Protein AF-A0A7V3NY82-F1 (afdb_monomer_lite)

Structure (mmCIF, N/CA/C/O backbone):
data_AF-A0A7V3NY82-F1
#
_entry.id   AF-A0A7V3NY82-F1
#
loop_
_atom_site.group_PDB
_atom_site.id
_atom_site.type_symbol
_atom_site.label_atom_id
_atom_site.label_alt_id
_atom_site.label_comp_id
_atom_site.label_asym_id
_atom_site.label_entity_id
_atom_site.label_seq_id
_atom_site.pdbx_PDB_ins_code
_atom_site.Cartn_x
_atom_site.Cartn_y
_atom_site.Cartn_z
_atom_site.occupancy
_atom_site.B_iso_or_equiv
_atom_site.auth_seq_id
_atom_site.auth_comp_id
_atom_site.auth_asym_id
_atom_site.auth_atom_id
_atom_site.pdbx_PDB_model_num
ATOM 1 N N . MET A 1 1 ? -5.453 -5.936 -17.907 1.00 69.06 1 MET A N 1
ATOM 2 C CA . MET A 1 1 ? -4.995 -7.246 -17.390 1.00 69.06 1 MET A CA 1
ATOM 3 C C . MET A 1 1 ? -3.570 -7.416 -17.893 1.00 69.06 1 MET A C 1
ATOM 5 O O . MET A 1 1 ? -3.334 -6.947 -18.994 1.00 69.06 1 MET A O 1
ATOM 9 N N . ILE A 1 2 ? -2.637 -7.947 -17.092 1.00 83.56 2 ILE A N 1
ATOM 10 C CA . ILE A 1 2 ? -1.244 -8.134 -17.545 1.00 83.56 2 ILE A CA 1
ATOM 11 C C . ILE A 1 2 ? -1.230 -9.272 -18.567 1.00 83.56 2 ILE A C 1
ATOM 13 O O . ILE A 1 2 ? -1.782 -10.337 -18.287 1.00 83.56 2 ILE A O 1
ATOM 17 N N . ASP A 1 3 ? -0.622 -9.022 -19.716 1.00 90.75 3 ASP A N 1
ATOM 18 C CA . ASP A 1 3 ? -0.480 -9.947 -20.839 1.00 90.75 3 ASP A CA 1
ATOM 19 C C . ASP A 1 3 ? 0.926 -9.844 -21.458 1.00 90.75 3 ASP A C 1
ATOM 21 O O . ASP A 1 3 ? 1.784 -9.103 -20.975 1.00 90.75 3 ASP A O 1
ATOM 25 N N . GLU A 1 4 ? 1.174 -10.589 -22.534 1.00 87.88 4 GLU A N 1
ATOM 26 C CA . GLU A 1 4 ? 2.462 -10.631 -23.228 1.00 87.88 4 GLU A CA 1
ATOM 27 C C . GLU A 1 4 ? 2.891 -9.301 -23.869 1.00 87.88 4 GLU A C 1
ATOM 29 O O . GLU A 1 4 ? 4.042 -9.168 -24.284 1.00 87.88 4 GLU A O 1
ATOM 34 N N . LYS A 1 5 ? 1.986 -8.320 -23.966 1.00 91.06 5 LYS A N 1
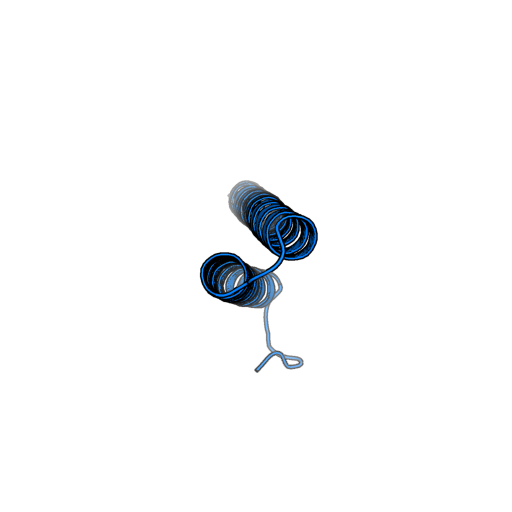ATOM 35 C CA . LYS A 1 5 ? 2.258 -6.994 -24.540 1.00 91.06 5 LYS A CA 1
ATOM 36 C C . LYS A 1 5 ? 2.497 -5.932 -23.476 1.00 91.06 5 LYS A C 1
ATOM 38 O O . LYS A 1 5 ? 2.899 -4.823 -23.817 1.00 91.06 5 LYS A O 1
ATOM 43 N N . THR A 1 6 ? 2.240 -6.255 -22.213 1.00 91.69 6 THR A N 1
ATOM 44 C CA . THR A 1 6 ? 2.385 -5.317 -21.105 1.00 91.69 6 THR A CA 1
ATOM 45 C C . THR A 1 6 ? 3.861 -4.995 -20.884 1.00 91.69 6 THR A C 1
ATOM 47 O O . THR A 1 6 ? 4.672 -5.884 -20.620 1.00 91.69 6 THR A O 1
ATOM 50 N N . THR A 1 7 ? 4.215 -3.716 -20.965 1.00 93.44 7 THR A N 1
ATOM 51 C CA . THR A 1 7 ? 5.580 -3.261 -20.680 1.00 93.44 7 THR A CA 1
ATOM 52 C C . THR A 1 7 ? 5.898 -3.359 -19.182 1.00 93.44 7 THR A C 1
ATOM 54 O O . THR A 1 7 ? 4.987 -3.284 -18.347 1.00 93.44 7 THR A O 1
ATOM 57 N N . PRO A 1 8 ? 7.180 -3.480 -18.789 1.00 91.25 8 PRO A N 1
ATOM 58 C CA . PRO A 1 8 ? 7.570 -3.451 -17.379 1.00 91.25 8 PRO A CA 1
ATOM 59 C C . PRO A 1 8 ? 7.027 -2.225 -16.630 1.00 91.25 8 PRO A C 1
ATOM 61 O O . PRO A 1 8 ? 6.532 -2.351 -15.512 1.00 91.25 8 PRO A O 1
ATOM 64 N N . GLN A 1 9 ? 7.030 -1.050 -17.261 1.00 92.31 9 GLN A N 1
ATOM 65 C CA . GLN A 1 9 ? 6.548 0.193 -16.660 1.00 92.31 9 GLN A CA 1
ATOM 66 C C . GLN A 1 9 ? 5.026 0.180 -16.459 1.00 92.31 9 GLN A C 1
ATOM 68 O O . GLN A 1 9 ? 4.525 0.658 -15.442 1.00 92.31 9 GLN A O 1
ATOM 73 N N . GLU A 1 10 ? 4.261 -0.377 -17.401 1.00 92.81 10 GLU A N 1
ATOM 74 C CA . GLU A 1 10 ? 2.815 -0.579 -17.232 1.00 92.81 10 GLU A CA 1
ATOM 75 C C . GLU A 1 10 ? 2.506 -1.593 -16.127 1.00 92.81 10 GLU A C 1
ATOM 77 O O . GLU A 1 10 ? 1.600 -1.360 -15.323 1.00 92.81 10 GLU A O 1
ATOM 82 N N . ALA A 1 11 ? 3.282 -2.677 -16.038 1.00 94.44 11 ALA A N 1
ATOM 83 C CA . ALA A 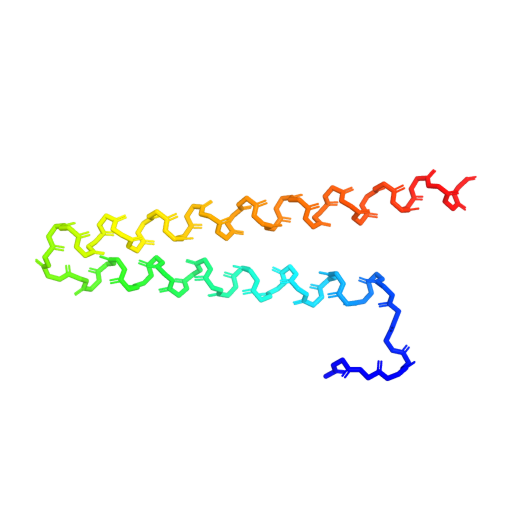1 11 ? 3.142 -3.666 -14.975 1.00 94.44 11 ALA A CA 1
ATOM 84 C C . ALA A 1 11 ? 3.413 -3.054 -13.591 1.00 94.44 11 ALA A C 1
ATOM 86 O O . ALA A 1 11 ? 2.632 -3.280 -12.665 1.00 94.44 11 ALA A O 1
ATOM 87 N N . ILE A 1 12 ? 4.458 -2.228 -13.460 1.00 94.62 12 ILE A N 1
ATOM 88 C CA . ILE A 1 12 ? 4.788 -1.520 -12.214 1.00 94.62 12 ILE A CA 1
ATOM 89 C C . ILE A 1 12 ? 3.677 -0.536 -11.832 1.00 94.62 12 ILE A C 1
ATOM 91 O O . ILE A 1 12 ? 3.220 -0.552 -10.690 1.00 94.62 12 ILE A O 1
ATOM 95 N N . ARG A 1 13 ? 3.164 0.270 -12.774 1.00 94.25 13 ARG A N 1
ATOM 96 C CA . ARG A 1 13 ? 2.043 1.189 -12.492 1.00 94.25 13 ARG A CA 1
ATOM 97 C C . ARG A 1 13 ? 0.792 0.440 -12.031 1.00 94.25 13 ARG A C 1
ATOM 99 O O . ARG A 1 13 ? 0.131 0.871 -11.089 1.00 94.25 13 ARG A O 1
ATOM 106 N N . LEU A 1 14 ? 0.480 -0.698 -12.653 1.00 95.69 14 LEU A N 1
ATOM 107 C CA . LEU A 1 14 ? -0.640 -1.531 -12.221 1.00 95.69 14 LEU A CA 1
ATOM 108 C C . LEU A 1 14 ? -0.411 -2.123 -10.823 1.00 95.69 14 LEU A C 1
ATOM 110 O O . LEU A 1 14 ? -1.351 -2.184 -10.031 1.00 95.69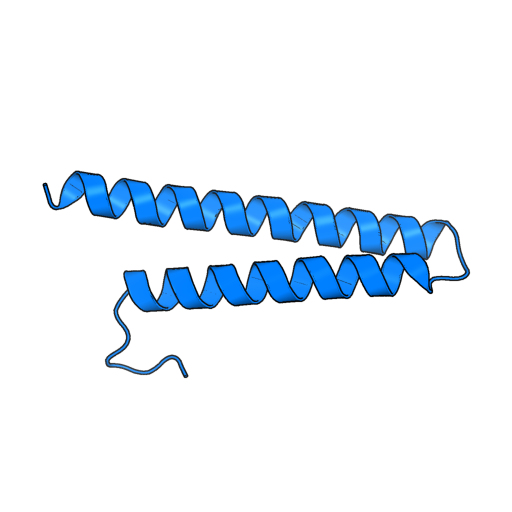 14 LEU A O 1
ATOM 114 N N . ALA A 1 15 ? 0.814 -2.556 -10.513 1.00 96.25 15 ALA A N 1
ATOM 115 C CA . ALA A 1 15 ? 1.170 -3.035 -9.182 1.00 96.25 15 ALA A CA 1
ATOM 116 C C . ALA A 1 15 ? 0.993 -1.927 -8.131 1.00 96.25 15 ALA A C 1
ATOM 118 O O . ALA A 1 15 ? 0.323 -2.156 -7.132 1.00 96.25 15 ALA A O 1
ATOM 119 N N . MET A 1 16 ? 1.448 -0.698 -8.399 1.00 97.00 16 MET A N 1
ATOM 120 C CA . MET A 1 16 ? 1.268 0.442 -7.486 1.00 97.00 16 MET A CA 1
ATOM 121 C C . MET A 1 16 ? -0.206 0.738 -7.162 1.00 97.00 16 MET A C 1
ATOM 123 O O . MET A 1 16 ? -0.531 1.063 -6.017 1.00 97.00 16 MET A O 1
ATOM 127 N N . GLU A 1 17 ? -1.111 0.618 -8.139 1.00 97.12 17 GLU A N 1
ATOM 128 C CA . GLU A 1 17 ? -2.555 0.780 -7.901 1.00 97.12 17 GLU A CA 1
ATOM 129 C C . GLU A 1 17 ? -3.142 -0.366 -7.063 1.00 97.12 17 GLU A C 1
ATOM 131 O O . GLU A 1 17 ? -4.047 -0.153 -6.247 1.00 97.12 17 GLU A O 1
ATOM 136 N N . ARG A 1 18 ? -2.603 -1.582 -7.209 1.00 97.69 18 ARG A N 1
ATOM 137 C CA . ARG A 1 18 ? -2.969 -2.719 -6.356 1.00 97.69 18 ARG A CA 1
ATOM 138 C C . ARG A 1 18 ? -2.486 -2.523 -4.925 1.00 97.69 18 ARG A C 1
ATOM 140 O O . ARG A 1 18 ? -3.299 -2.702 -4.024 1.00 97.69 18 ARG A O 1
ATOM 147 N N . GLU A 1 19 ? -1.249 -2.069 -4.724 1.00 98.25 19 GLU A N 1
ATOM 148 C CA . GLU A 1 19 ? -0.724 -1.773 -3.384 1.00 98.25 19 GLU A CA 1
ATOM 149 C C . GLU A 1 19 ? -1.539 -0.681 -2.690 1.00 98.25 19 GLU A C 1
ATOM 151 O O . GLU A 1 19 ? -1.897 -0.799 -1.519 1.00 98.25 19 GLU A O 1
ATOM 156 N N . LYS A 1 20 ? -1.935 0.362 -3.428 1.00 98.06 20 LYS A N 1
ATOM 157 C CA . LYS A 1 20 ? -2.836 1.397 -2.905 1.00 98.06 20 LYS A CA 1
ATOM 158 C C . LYS A 1 20 ? -4.194 0.818 -2.491 1.00 98.06 20 LYS A C 1
ATOM 160 O O . LYS A 1 20 ? -4.703 1.144 -1.420 1.00 98.06 20 LYS A O 1
ATOM 165 N N . SER A 1 21 ? -4.774 -0.048 -3.317 1.00 98.31 21 SER A N 1
ATOM 166 C CA . SER A 1 21 ? -6.059 -0.690 -3.011 1.00 98.31 21 SER A CA 1
ATOM 167 C C . SER A 1 21 ? -5.956 -1.613 -1.788 1.00 98.31 21 SER A C 1
ATOM 169 O O . SER A 1 21 ? -6.852 -1.623 -0.945 1.00 98.31 21 SER A O 1
ATOM 171 N N . ALA A 1 22 ? -4.854 -2.359 -1.659 1.00 98.50 22 ALA A N 1
ATOM 172 C CA . ALA A 1 22 ? -4.574 -3.231 -0.520 1.00 98.50 22 ALA A CA 1
ATOM 173 C C . ALA A 1 22 ? -4.356 -2.427 0.774 1.00 98.50 22 ALA A C 1
ATOM 175 O O . ALA A 1 22 ? -4.946 -2.746 1.807 1.00 98.50 22 ALA A O 1
ATOM 176 N N . TYR A 1 23 ? -3.608 -1.324 0.700 1.00 98.69 23 TYR A N 1
ATOM 177 C CA . TYR A 1 23 ? -3.448 -0.364 1.791 1.00 98.69 23 TYR A CA 1
ATOM 178 C C . TYR A 1 23 ? -4.800 0.125 2.328 1.00 98.69 23 TYR A C 1
ATOM 180 O O . TYR A 1 23 ? -5.084 0.033 3.526 1.00 98.69 23 TYR A O 1
ATOM 188 N N . GLU A 1 24 ? -5.661 0.621 1.435 1.00 98.50 24 GLU A N 1
ATOM 189 C CA . GLU A 1 24 ? -6.991 1.109 1.797 1.00 98.50 24 GLU A CA 1
ATOM 190 C C . GLU A 1 24 ? -7.851 -0.013 2.389 1.00 98.50 24 GLU A C 1
ATOM 192 O O . GLU A 1 24 ? -8.502 0.192 3.417 1.00 98.50 24 GLU A O 1
ATOM 197 N N . PHE A 1 25 ? -7.809 -1.209 1.798 1.00 98.62 25 PHE A N 1
ATOM 198 C CA . PHE A 1 25 ? -8.505 -2.390 2.302 1.00 98.62 25 PHE A CA 1
ATOM 199 C C . PHE A 1 25 ? -8.099 -2.722 3.742 1.00 98.62 25 PHE A C 1
ATOM 201 O O . PHE A 1 25 ? -8.969 -2.837 4.612 1.00 98.62 25 PHE A O 1
ATOM 208 N N . TYR A 1 26 ? -6.799 -2.814 4.030 1.00 98.69 26 TYR A N 1
ATOM 209 C CA . TYR A 1 26 ? -6.317 -3.133 5.371 1.00 98.69 26 TYR A CA 1
ATOM 210 C C . TYR A 1 26 ? -6.635 -2.035 6.386 1.00 98.69 26 TYR A C 1
ATOM 212 O O . TYR A 1 26 ? -7.021 -2.344 7.513 1.00 98.69 26 TYR A O 1
ATOM 220 N N . LEU A 1 27 ? -6.593 -0.758 5.996 1.00 98.44 27 LEU A N 1
ATOM 221 C CA . LEU A 1 27 ? -7.054 0.321 6.872 1.00 98.44 27 LEU A CA 1
ATOM 222 C C . LEU A 1 27 ? -8.545 0.211 7.205 1.00 98.44 27 LEU A C 1
ATOM 224 O O . LEU A 1 27 ? -8.935 0.456 8.348 1.00 98.44 27 LEU A O 1
ATOM 228 N N . GLN A 1 28 ? -9.398 -0.139 6.240 1.00 98.56 28 GLN A N 1
ATOM 229 C CA . GLN A 1 28 ? -10.821 -0.345 6.522 1.00 98.56 28 GLN A CA 1
ATOM 230 C C . GLN A 1 28 ? -11.044 -1.583 7.399 1.00 98.56 28 GLN A C 1
ATOM 232 O O . GLN A 1 28 ? -11.833 -1.522 8.343 1.00 98.56 28 GLN A O 1
ATOM 237 N N . ALA A 1 29 ? -10.301 -2.667 7.161 1.00 98.38 29 ALA A N 1
ATOM 238 C CA . ALA A 1 29 ? -10.337 -3.867 7.991 1.00 98.38 29 ALA A CA 1
ATOM 239 C C . ALA A 1 29 ? -9.916 -3.573 9.444 1.00 98.38 29 ALA A C 1
ATOM 241 O O . ALA A 1 29 ? -10.594 -3.994 10.383 1.00 98.38 29 ALA A O 1
ATOM 242 N N . ALA A 1 30 ? -8.863 -2.773 9.645 1.00 98.50 30 ALA A N 1
ATOM 243 C CA . ALA A 1 30 ? -8.418 -2.324 10.963 1.00 98.50 30 ALA A CA 1
ATOM 244 C C . ALA A 1 30 ? -9.495 -1.518 11.709 1.00 98.50 30 ALA A C 1
ATOM 246 O O . ALA A 1 30 ? -9.664 -1.683 12.918 1.00 98.50 30 ALA A O 1
ATOM 247 N N . LYS A 1 31 ? -10.255 -0.669 11.001 1.00 98.12 31 LYS A N 1
ATOM 248 C CA . LYS A 1 31 ? -11.330 0.149 11.597 1.00 98.12 31 LYS A CA 1
ATOM 249 C C . LYS A 1 31 ? -12.494 -0.683 12.128 1.00 98.12 31 LYS A C 1
ATOM 251 O O . LYS A 1 31 ? -13.095 -0.297 13.126 1.00 98.12 31 LYS A O 1
ATOM 256 N N . ILE A 1 32 ? -12.825 -1.793 11.467 1.00 98.00 32 ILE A N 1
ATOM 257 C CA . ILE A 1 32 ? -13.948 -2.663 11.860 1.00 98.00 32 ILE A CA 1
ATOM 258 C C . ILE A 1 32 ? -13.522 -3.836 12.756 1.00 98.00 32 ILE A C 1
ATOM 260 O O . ILE A 1 32 ? -14.374 -4.563 13.273 1.00 98.00 32 ILE A O 1
ATOM 264 N N . ALA A 1 33 ? -12.216 -4.038 12.947 1.00 98.06 33 ALA A N 1
ATOM 265 C CA . ALA A 1 33 ? -11.682 -5.093 13.795 1.00 98.06 33 ALA A CA 1
ATOM 266 C C . ALA A 1 33 ? -12.054 -4.862 15.269 1.00 98.06 33 ALA A C 1
ATOM 268 O O . ALA A 1 33 ? -11.786 -3.812 15.851 1.00 98.06 33 ALA A O 1
ATOM 269 N N . LYS A 1 34 ? -12.654 -5.881 15.894 1.00 97.50 34 LYS A N 1
ATOM 270 C CA . LYS A 1 34 ? -13.121 -5.820 17.292 1.00 97.50 34 LYS A CA 1
ATOM 271 C C . LYS A 1 34 ? -12.022 -6.100 18.314 1.00 97.50 34 LYS A C 1
ATOM 273 O O . LYS A 1 34 ? -12.110 -5.648 19.451 1.00 97.50 34 LYS A O 1
ATOM 278 N N . TYR A 1 35 ? -11.011 -6.870 17.920 1.00 98.06 35 TYR A N 1
ATOM 279 C CA . TYR A 1 35 ? -9.930 -7.290 18.804 1.00 98.06 35 TYR A CA 1
ATOM 280 C C . TYR A 1 35 ? -8.682 -6.432 18.567 1.00 98.06 35 TYR A C 1
ATOM 282 O O . TYR A 1 35 ? -8.273 -6.286 17.411 1.00 98.06 35 TYR A O 1
ATOM 290 N N . PRO A 1 36 ? -8.034 -5.917 19.630 1.00 97.38 36 PRO A N 1
ATOM 291 C CA . PRO A 1 36 ? -6.854 -5.064 19.498 1.00 97.38 36 PRO A CA 1
ATOM 292 C C . PRO A 1 36 ? -5.720 -5.696 18.682 1.00 97.38 36 PRO A C 1
ATOM 294 O O . PRO A 1 36 ? -5.158 -5.033 17.818 1.00 97.38 36 PRO A O 1
ATOM 297 N N . GLY A 1 37 ? -5.437 -6.988 18.886 1.00 98.19 37 GLY A N 1
ATOM 298 C CA . GLY A 1 37 ? -4.389 -7.689 18.133 1.00 98.19 37 GLY A CA 1
ATOM 299 C C . GLY A 1 37 ? -4.687 -7.780 16.633 1.00 98.19 37 GLY A C 1
ATOM 300 O O . GLY A 1 37 ? -3.811 -7.550 15.808 1.00 98.19 37 GLY A O 1
ATOM 301 N N . THR A 1 38 ? -5.944 -8.035 16.261 1.00 98.12 38 THR A N 1
ATOM 302 C CA . THR A 1 38 ? -6.367 -8.065 14.852 1.00 98.12 38 THR A CA 1
ATOM 303 C C . THR A 1 38 ? -6.297 -6.679 14.212 1.00 98.12 38 THR A C 1
ATOM 305 O O . THR A 1 38 ? -5.864 -6.556 13.070 1.00 98.12 38 THR A O 1
ATOM 308 N N . LYS A 1 39 ? -6.677 -5.627 14.950 1.00 98.50 39 LYS A N 1
ATOM 309 C CA . LYS A 1 39 ? -6.527 -4.242 14.488 1.00 98.50 39 LYS A CA 1
ATOM 310 C C . LYS A 1 39 ? -5.060 -3.913 14.200 1.00 98.50 39 LYS A C 1
ATOM 312 O O . LYS A 1 39 ? -4.759 -3.442 13.111 1.00 98.50 39 LYS A O 1
ATOM 317 N N . GLN A 1 40 ? -4.163 -4.225 15.13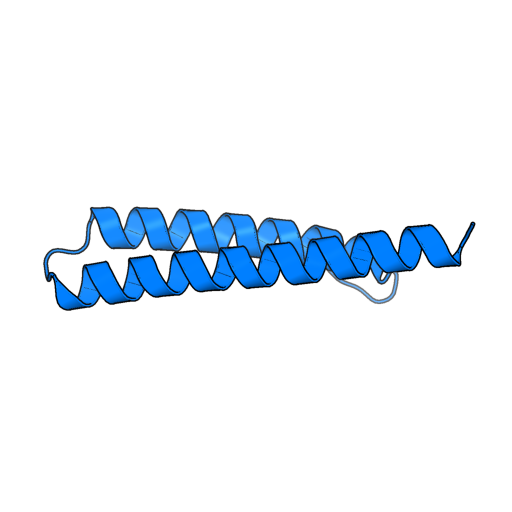6 1.00 98.50 40 GLN A N 1
ATOM 318 C CA . GLN A 1 40 ? -2.722 -4.002 14.973 1.00 98.50 40 GLN A CA 1
ATOM 319 C C . GLN A 1 40 ? -2.140 -4.784 13.792 1.00 98.50 40 GLN A C 1
ATOM 321 O O . GLN A 1 40 ? -1.323 -4.250 13.050 1.00 98.50 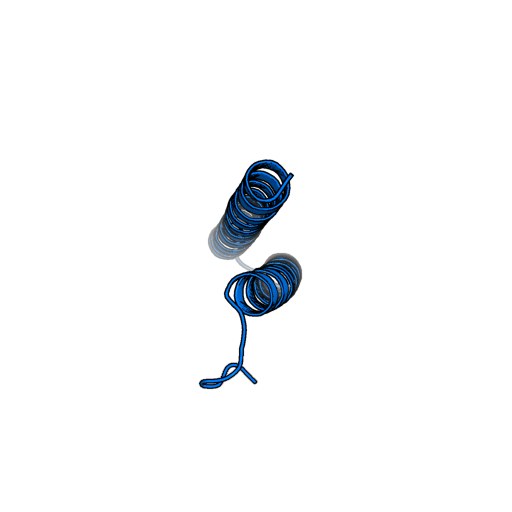40 GLN A O 1
ATOM 326 N N . MET A 1 41 ? -2.585 -6.028 13.585 1.00 98.62 41 MET A N 1
ATOM 327 C CA . MET A 1 41 ? -2.176 -6.827 12.429 1.00 98.62 41 MET A CA 1
ATOM 328 C C . MET A 1 41 ? -2.543 -6.129 11.113 1.00 98.62 41 MET A C 1
ATOM 330 O O . MET A 1 41 ? -1.687 -5.970 10.249 1.00 98.62 41 MET A O 1
ATOM 334 N N . PHE A 1 42 ? -3.789 -5.666 10.967 1.00 98.75 42 PHE A N 1
ATOM 335 C CA . PHE A 1 42 ? -4.219 -4.957 9.760 1.00 98.75 42 PHE A CA 1
ATOM 336 C C . PHE A 1 42 ? -3.526 -3.603 9.580 1.00 98.75 42 PHE A C 1
ATOM 338 O O . PHE A 1 42 ? -3.162 -3.256 8.461 1.00 98.75 42 PHE A O 1
ATOM 345 N N . GLU A 1 43 ? -3.289 -2.852 10.656 1.00 98.62 43 GLU A N 1
ATOM 346 C CA . GLU A 1 43 ? -2.493 -1.621 10.587 1.00 98.62 43 GLU A CA 1
ATOM 347 C C . GLU A 1 43 ? -1.064 -1.908 10.105 1.00 98.62 43 GLU A C 1
ATOM 349 O O . GLU A 1 43 ? -0.555 -1.176 9.259 1.00 98.62 43 GLU A O 1
ATOM 354 N N . SER A 1 44 ? -0.438 -2.992 10.578 1.00 98.62 44 SER A N 1
ATOM 355 C CA . SER A 1 44 ? 0.897 -3.398 10.124 1.00 98.62 44 SER A CA 1
ATOM 356 C C . SER A 1 44 ? 0.909 -3.790 8.649 1.00 98.62 44 SER A 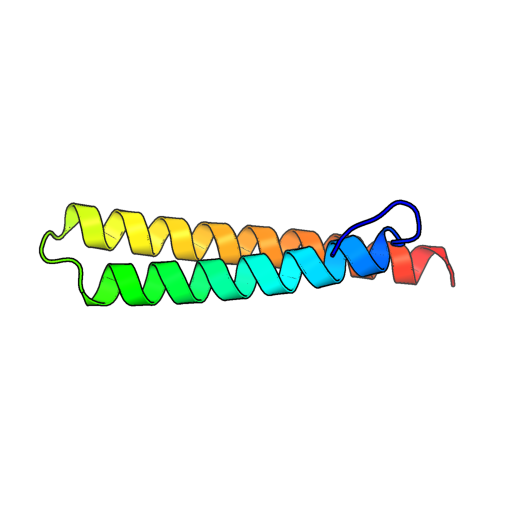C 1
ATOM 358 O O . SER A 1 44 ? 1.806 -3.361 7.930 1.00 98.62 44 SER A O 1
ATOM 360 N N . LEU A 1 45 ? -0.089 -4.554 8.192 1.00 98.75 45 LEU A N 1
ATOM 361 C CA . LEU A 1 45 ? -0.214 -4.937 6.783 1.00 98.75 45 LEU A CA 1
ATOM 362 C C . LEU A 1 45 ? -0.407 -3.706 5.897 1.00 98.75 45 LEU A C 1
ATOM 364 O O . LEU A 1 45 ? 0.266 -3.571 4.885 1.00 98.75 45 LEU A O 1
ATOM 368 N N . ALA A 1 46 ? -1.239 -2.745 6.314 1.00 98.56 46 ALA A N 1
ATOM 369 C CA . ALA A 1 46 ? -1.358 -1.477 5.601 1.00 98.56 46 ALA A CA 1
ATOM 370 C C . ALA A 1 46 ? 0.009 -0.772 5.492 1.00 98.56 46 ALA A C 1
ATOM 372 O O . ALA A 1 46 ? 0.409 -0.344 4.416 1.00 98.56 46 ALA A O 1
ATOM 373 N N . GLN A 1 47 ? 0.780 -0.682 6.578 1.00 98.50 47 GLN A N 1
ATOM 374 C CA . GLN A 1 47 ? 2.115 -0.072 6.508 1.00 98.50 47 GLN A CA 1
ATOM 375 C C . GLN A 1 47 ? 3.091 -0.831 5.595 1.00 98.50 47 GLN A C 1
ATOM 377 O O . GLN A 1 47 ? 4.001 -0.215 5.043 1.00 98.50 47 GLN A O 1
ATOM 382 N N . GLU A 1 48 ? 2.923 -2.140 5.431 1.00 98.56 48 GLU A N 1
ATOM 383 C CA . GLU A 1 48 ? 3.723 -2.953 4.517 1.00 98.56 48 GLU A CA 1
ATOM 384 C C . GLU A 1 48 ? 3.421 -2.612 3.051 1.00 98.56 48 GLU A C 1
ATOM 386 O O . GLU A 1 48 ? 4.347 -2.286 2.308 1.00 98.56 48 GLU A O 1
ATOM 391 N N . GLU A 1 49 ? 2.144 -2.512 2.671 1.00 98.38 49 GLU A N 1
ATOM 392 C CA . GLU A 1 49 ? 1.767 -2.141 1.295 1.00 98.38 49 GLU A CA 1
ATOM 393 C C . GLU A 1 49 ? 2.199 -0.717 0.926 1.00 98.38 49 GLU A C 1
ATOM 395 O O . GLU A 1 49 ? 2.554 -0.431 -0.220 1.00 98.38 49 GLU A O 1
ATOM 400 N N . LEU A 1 50 ? 2.257 0.194 1.906 1.00 97.38 50 LEU A N 1
ATOM 401 C CA . LEU A 1 50 ? 2.820 1.526 1.681 1.00 97.38 50 LEU A CA 1
ATOM 402 C C . LEU A 1 50 ? 4.310 1.454 1.304 1.00 97.38 50 LEU A C 1
ATOM 404 O O . LEU A 1 50 ? 4.740 2.162 0.392 1.00 97.38 50 LEU A O 1
ATOM 408 N N . LYS A 1 51 ? 5.088 0.584 1.963 1.00 98.06 51 LYS A N 1
ATOM 409 C CA . LYS A 1 51 ? 6.507 0.364 1.636 1.00 98.06 51 LYS A CA 1
ATOM 410 C C . LYS A 1 51 ? 6.665 -0.303 0.274 1.00 98.06 51 LYS A C 1
ATOM 412 O O . LYS A 1 51 ? 7.520 0.116 -0.500 1.00 98.06 51 LYS A O 1
ATOM 417 N N . HIS A 1 52 ? 5.835 -1.297 -0.044 1.00 98.31 52 HIS A N 1
ATOM 418 C CA . HIS A 1 52 ? 5.840 -1.935 -1.363 1.00 98.31 52 HIS A CA 1
ATOM 419 C C . HIS A 1 52 ? 5.591 -0.915 -2.476 1.00 98.31 52 HIS A C 1
ATOM 421 O O . HIS A 1 52 ? 6.353 -0.846 -3.440 1.00 98.31 52 HIS A O 1
ATOM 427 N N . ARG A 1 53 ? 4.593 -0.040 -2.301 1.00 97.25 53 ARG A N 1
ATOM 428 C CA . ARG A 1 53 ? 4.317 1.050 -3.242 1.00 97.25 53 ARG A CA 1
ATOM 429 C C . ARG A 1 53 ? 5.511 1.997 -3.410 1.00 97.25 53 ARG A C 1
ATOM 431 O O . ARG A 1 53 ? 5.798 2.385 -4.538 1.00 97.25 53 ARG A O 1
ATOM 438 N N . GLN A 1 54 ? 6.192 2.365 -2.322 1.00 96.88 54 GLN A N 1
ATOM 439 C CA . GLN A 1 54 ? 7.383 3.225 -2.377 1.00 96.88 54 GLN A CA 1
ATOM 440 C C . GLN A 1 54 ? 8.519 2.577 -3.174 1.00 96.88 54 GLN A C 1
ATOM 442 O O . GLN A 1 54 ? 9.108 3.227 -4.031 1.00 96.88 54 GLN A O 1
ATOM 447 N N . ILE A 1 55 ? 8.778 1.285 -2.954 1.00 96.75 55 ILE A N 1
ATOM 448 C CA . ILE A 1 55 ? 9.791 0.535 -3.709 1.00 96.75 55 ILE A CA 1
ATOM 449 C C . ILE A 1 55 ? 9.449 0.531 -5.205 1.00 96.75 55 ILE A C 1
ATOM 451 O O . ILE A 1 55 ? 10.309 0.805 -6.036 1.00 96.75 55 ILE A O 1
ATOM 455 N N . LEU A 1 56 ? 8.187 0.276 -5.561 1.00 96.44 56 LEU A N 1
ATOM 456 C CA . LEU A 1 56 ? 7.737 0.294 -6.956 1.00 96.44 56 LEU A CA 1
ATOM 457 C C . LEU A 1 56 ? 7.888 1.680 -7.607 1.00 96.44 56 LEU A C 1
ATOM 459 O O . LEU A 1 56 ? 8.289 1.774 -8.766 1.00 96.44 56 LEU A O 1
ATOM 463 N N . GLU A 1 57 ? 7.597 2.751 -6.866 1.00 94.25 57 GLU A N 1
ATOM 464 C CA . GLU A 1 57 ? 7.776 4.134 -7.324 1.00 94.25 57 GLU A CA 1
ATOM 465 C C . GLU A 1 57 ? 9.255 4.468 -7.566 1.00 94.25 57 GLU A C 1
ATOM 467 O O . GLU A 1 57 ? 9.602 5.071 -8.583 1.00 94.25 57 GLU A O 1
ATOM 472 N N . GLU A 1 58 ? 10.144 4.033 -6.672 1.00 94.69 58 GLU A N 1
ATOM 473 C CA . GLU A 1 58 ? 11.590 4.186 -6.838 1.00 94.69 58 GLU A CA 1
ATOM 474 C C . GLU A 1 58 ? 12.119 3.427 -8.058 1.00 94.69 58 GLU A C 1
ATOM 476 O O . GLU A 1 58 ? 12.913 3.981 -8.820 1.00 94.69 58 GLU A O 1
ATOM 481 N N . GLU A 1 59 ? 11.683 2.184 -8.271 1.00 92.06 59 GLU A N 1
ATOM 482 C CA . GLU A 1 59 ? 12.100 1.388 -9.431 1.00 92.06 59 GLU A CA 1
ATOM 483 C C . GLU A 1 59 ? 11.619 2.003 -10.748 1.00 92.06 59 GLU A C 1
ATOM 485 O O . GLU A 1 59 ? 12.402 2.109 -11.694 1.00 92.06 59 GLU A O 1
ATOM 490 N N . LEU A 1 60 ? 10.378 2.499 -10.793 1.00 91.88 60 LEU A N 1
ATOM 491 C CA . LEU A 1 60 ? 9.862 3.207 -11.963 1.00 91.88 60 LEU A CA 1
ATOM 492 C C . LEU A 1 60 ? 10.703 4.456 -12.264 1.00 91.88 60 LEU A C 1
ATOM 494 O O . LEU A 1 60 ? 11.104 4.676 -13.405 1.00 91.88 60 LEU A O 1
ATOM 498 N N . ASN A 1 61 ? 11.014 5.255 -11.240 1.00 88.06 61 ASN A N 1
ATOM 499 C CA . ASN A 1 61 ? 11.805 6.477 -11.392 1.00 88.06 61 ASN A CA 1
ATOM 500 C C . ASN A 1 61 ? 13.251 6.201 -11.833 1.00 88.06 61 ASN A C 1
ATOM 502 O O . ASN A 1 61 ? 13.795 6.959 -12.634 1.00 88.06 61 ASN A O 1
ATOM 506 N N . LYS A 1 62 ? 13.887 5.127 -11.346 1.00 84.25 62 LYS A N 1
ATOM 507 C CA . LYS A 1 62 ? 15.238 4.727 -11.787 1.00 84.25 62 LYS A CA 1
ATOM 508 C C . LYS A 1 62 ? 15.272 4.371 -13.269 1.00 84.25 62 LYS A C 1
ATOM 510 O O . LYS A 1 62 ? 16.257 4.683 -13.933 1.00 84.25 62 LYS A O 1
ATOM 515 N N . ASP A 1 63 ? 14.229 3.718 -13.768 1.00 75.38 63 ASP A N 1
ATOM 516 C CA . ASP A 1 63 ? 14.116 3.339 -15.175 1.00 75.38 63 ASP A CA 1
ATOM 517 C C . ASP A 1 63 ? 13.982 4.579 -16.074 1.00 75.38 63 ASP A C 1
ATOM 519 O O . ASP A 1 63 ? 14.756 4.747 -17.015 1.00 75.38 63 ASP A O 1
ATOM 523 N N . TYR A 1 64 ? 13.131 5.537 -15.681 1.00 69.69 64 TYR A N 1
ATOM 524 C CA . TYR A 1 64 ? 13.006 6.838 -16.355 1.00 69.69 64 TYR A CA 1
ATOM 525 C C . TYR A 1 64 ? 14.334 7.600 -16.486 1.00 69.69 64 TYR A C 1
ATOM 527 O O . TYR A 1 64 ? 14.551 8.287 -17.480 1.00 69.69 64 TYR A O 1
ATOM 535 N N . MET A 1 65 ? 15.221 7.494 -15.494 1.00 70.31 65 MET A N 1
ATOM 536 C CA . MET A 1 65 ? 16.521 8.179 -15.504 1.00 70.31 65 MET A CA 1
ATOM 537 C C . MET A 1 65 ? 17.599 7.438 -16.307 1.00 70.31 65 MET A C 1
ATOM 539 O O . MET A 1 65 ? 18.648 8.018 -16.567 1.00 70.31 65 MET A O 1
ATOM 543 N N . LYS A 1 66 ? 17.383 6.168 -16.677 1.00 64.81 66 LYS A N 1
ATOM 544 C CA . LYS A 1 66 ? 18.314 5.384 -17.511 1.00 64.81 66 LYS A CA 1
ATOM 545 C C . LYS A 1 66 ? 18.065 5.542 -19.009 1.00 64.81 66 LYS A C 1
ATOM 547 O O . LYS A 1 66 ? 18.983 5.303 -19.787 1.00 64.81 66 LYS A O 1
ATOM 552 N N . GLU A 1 67 ? 16.844 5.888 -19.405 1.00 59.75 67 GLU A N 1
ATOM 553 C CA . GLU A 1 67 ? 16.469 6.102 -20.810 1.00 59.75 67 GLU A CA 1
ATOM 554 C C . GLU A 1 67 ? 16.711 7.547 -21.298 1.00 59.75 67 GLU A C 1
ATOM 556 O O . GLU A 1 67 ? 16.501 7.834 -22.479 1.00 59.75 67 GLU A O 1
ATOM 561 N N . MET A 1 68 ? 17.155 8.444 -20.408 1.00 53.03 68 MET A N 1
ATOM 562 C CA . MET A 1 68 ? 17.550 9.832 -20.698 1.00 53.03 68 MET A CA 1
ATOM 563 C C . MET A 1 68 ? 19.050 9.950 -20.981 1.00 53.03 68 MET A C 1
ATOM 565 O O . MET A 1 68 ? 19.406 10.730 -21.893 1.00 53.03 68 MET A O 1
#

pLDDT: mean 92.93, std 9.99, range [53.03, 98.75]

Radius of gyration: 15.29 Å; chains: 1; bounding box: 32×20×44 Å

Secondary structure (DSSP, 8-state):
---TT--HHHHHHHHHHHHHHHHHHHHHHHHH--SHHHHHHHHHHHHHHHHHHHHHHHHHHHHHHH--

Sequence (68 aa):
MIDEKTTPQEAIRLAMEREKSAYEFYLQAAKIAKYPGTKQMFESLAQEELKHRQILEEELNKDYMKEM

Foldseek 3Di:
DDDPPQDPLNVLVVLLVVLVVLLVVLCVQLVPDPDPVSNVVSPVSSVVSVVVNVVSVVVSVVVVVVVD